Protein AF-A0A7J3BDW2-F1 (afdb_monomer)

Structure (mmCIF, N/CA/C/O backbone):
data_AF-A0A7J3BDW2-F1
#
_entry.id   AF-A0A7J3BDW2-F1
#
loop_
_atom_site.group_PDB
_atom_site.id
_atom_site.type_symbol
_atom_site.label_atom_id
_atom_site.label_alt_id
_atom_site.label_comp_id
_atom_site.label_asym_id
_atom_site.label_entity_id
_atom_site.label_seq_id
_atom_site.pdbx_PDB_ins_code
_atom_site.Cartn_x
_atom_site.Cartn_y
_atom_site.Cartn_z
_atom_site.occupancy
_atom_site.B_iso_or_equiv
_atom_site.auth_seq_id
_atom_site.auth_comp_id
_atom_site.auth_asym_id
_atom_site.auth_atom_id
_atom_site.pdbx_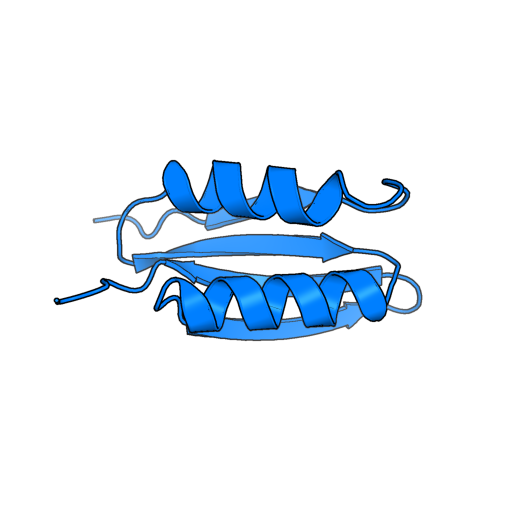PDB_model_num
ATOM 1 N N . MET A 1 1 ? -23.680 1.082 7.081 1.00 50.00 1 MET A N 1
ATOM 2 C CA . MET A 1 1 ? -23.227 2.204 6.230 1.00 50.00 1 MET A CA 1
ATOM 3 C C . MET A 1 1 ? -22.478 1.593 5.056 1.00 50.00 1 MET A C 1
ATOM 5 O O . MET A 1 1 ? -21.827 0.581 5.293 1.00 50.00 1 MET A O 1
ATOM 9 N N . PRO A 1 2 ? -22.676 2.050 3.809 1.00 54.06 2 PRO A N 1
ATOM 10 C CA . PRO A 1 2 ? -22.091 1.381 2.653 1.00 54.06 2 PRO A CA 1
ATOM 11 C C . PRO A 1 2 ? -20.575 1.581 2.664 1.00 54.06 2 PRO A C 1
ATOM 13 O O . PRO A 1 2 ? -20.109 2.713 2.670 1.00 54.06 2 PRO A O 1
ATOM 16 N N . THR A 1 3 ? -19.830 0.482 2.686 1.00 63.06 3 THR A N 1
ATOM 17 C CA . THR A 1 3 ? -18.376 0.456 2.523 1.00 63.06 3 THR A CA 1
ATOM 18 C C . THR A 1 3 ? -18.030 1.077 1.172 1.00 63.06 3 THR A C 1
ATOM 20 O O . THR A 1 3 ? -18.433 0.542 0.130 1.00 63.06 3 THR A O 1
ATOM 23 N N . ARG A 1 4 ? -17.354 2.230 1.155 1.00 79.69 4 ARG A N 1
ATOM 24 C CA . ARG A 1 4 ? -17.018 2.913 -0.096 1.00 79.69 4 ARG A CA 1
ATOM 25 C C . ARG A 1 4 ? -15.749 2.290 -0.657 1.00 79.69 4 ARG A C 1
ATOM 27 O O . ARG A 1 4 ? -14.726 2.219 0.018 1.00 79.69 4 ARG A O 1
ATOM 34 N N . ARG A 1 5 ? -15.821 1.825 -1.905 1.00 84.50 5 ARG A N 1
ATOM 35 C CA . ARG A 1 5 ? -14.653 1.336 -2.643 1.00 84.50 5 ARG A CA 1
ATOM 36 C C . ARG A 1 5 ? -14.273 2.335 -3.718 1.00 84.50 5 ARG A C 1
ATOM 38 O O . ARG A 1 5 ? -15.085 2.624 -4.597 1.00 84.50 5 ARG A O 1
ATOM 45 N N . GLU A 1 6 ? -13.050 2.840 -3.665 1.00 88.06 6 GLU A N 1
ATOM 46 C CA . GLU A 1 6 ? -12.473 3.667 -4.724 1.00 88.06 6 GLU A CA 1
ATOM 47 C C . GLU A 1 6 ? -11.353 2.928 -5.445 1.00 88.06 6 GLU A C 1
ATOM 49 O O . GLU A 1 6 ? -10.614 2.154 -4.845 1.00 88.06 6 GLU A O 1
ATOM 54 N N . VAL A 1 7 ? -11.215 3.190 -6.744 1.00 89.19 7 VAL A N 1
ATOM 55 C CA . VAL A 1 7 ? -10.138 2.639 -7.569 1.00 89.19 7 VAL A CA 1
ATOM 56 C C . VAL A 1 7 ? -9.269 3.790 -8.061 1.00 89.19 7 VAL A C 1
ATOM 58 O O . VAL A 1 7 ? -9.745 4.708 -8.728 1.00 89.19 7 VAL A O 1
ATOM 61 N N . LEU A 1 8 ? -7.983 3.741 -7.732 1.00 86.56 8 LEU A N 1
ATOM 62 C CA . LEU A 1 8 ? -6.968 4.699 -8.133 1.00 86.56 8 LEU A CA 1
ATOM 63 C C . LEU A 1 8 ? -6.030 4.058 -9.156 1.00 86.56 8 LEU A C 1
ATOM 65 O O . LEU A 1 8 ? -5.163 3.253 -8.818 1.00 86.56 8 LEU A O 1
ATOM 69 N N . ASP A 1 9 ? -6.165 4.467 -10.414 1.00 86.31 9 ASP A N 1
ATOM 70 C CA . ASP A 1 9 ? -5.229 4.072 -11.462 1.00 86.31 9 ASP A CA 1
ATOM 71 C C . ASP A 1 9 ? -3.984 4.966 -11.429 1.00 86.31 9 ASP A C 1
ATOM 73 O O . ASP A 1 9 ? -4.022 6.152 -11.773 1.00 86.31 9 ASP A O 1
ATOM 77 N N . ALA A 1 10 ? -2.873 4.388 -10.985 1.00 80.06 10 ALA A N 1
ATOM 78 C CA . ALA A 1 10 ? -1.579 5.042 -10.889 1.00 80.06 10 ALA A CA 1
ATOM 79 C C . ALA A 1 10 ? -0.534 4.400 -11.822 1.00 80.06 10 ALA A C 1
ATOM 81 O O . ALA A 1 10 ? 0.669 4.606 -11.640 1.00 80.06 10 ALA A O 1
ATOM 82 N N . ARG A 1 11 ? -0.981 3.652 -12.844 1.00 79.75 11 ARG A N 1
ATOM 83 C CA . ARG A 1 11 ? -0.111 3.039 -13.858 1.00 79.75 11 ARG A CA 1
ATOM 84 C C . ARG A 1 11 ? 0.580 4.102 -14.713 1.00 79.75 11 ARG A C 1
ATOM 86 O O . ARG A 1 11 ? 0.011 5.161 -14.993 1.00 79.75 11 ARG A O 1
ATOM 93 N N . ARG A 1 12 ? 1.807 3.819 -15.166 1.00 69.81 12 ARG A N 1
ATOM 94 C CA . ARG A 1 12 ? 2.667 4.717 -15.964 1.00 69.81 12 ARG A CA 1
ATOM 95 C C . ARG A 1 12 ? 2.961 6.069 -15.300 1.00 69.81 12 ARG A C 1
ATOM 97 O O . ARG A 1 12 ? 3.386 7.010 -15.973 1.00 69.81 12 ARG A O 1
ATOM 104 N N . LYS A 1 13 ? 2.716 6.211 -13.993 1.00 66.00 13 LYS A N 1
ATOM 105 C CA . LYS A 1 13 ? 3.042 7.427 -13.242 1.00 66.00 13 LYS A CA 1
ATOM 106 C C . LYS A 1 13 ? 4.442 7.288 -12.658 1.00 66.00 13 LYS A C 1
ATOM 108 O O . LYS A 1 13 ? 4.709 6.412 -11.843 1.00 66.00 13 LYS A O 1
ATOM 113 N N . VAL A 1 14 ? 5.334 8.184 -13.069 1.00 57.81 14 VAL A N 1
ATOM 114 C CA . VAL A 1 14 ? 6.718 8.208 -12.590 1.00 57.81 14 VAL A CA 1
ATOM 115 C C . VAL A 1 14 ? 6.734 8.585 -11.106 1.00 57.81 14 VAL A C 1
ATOM 117 O O . VAL A 1 14 ? 6.011 9.488 -10.668 1.00 57.81 14 VAL A O 1
ATOM 120 N N . CYS A 1 15 ? 7.536 7.866 -10.320 1.00 53.16 15 CYS A N 1
ATOM 121 C CA . CYS A 1 15 ? 7.732 8.157 -8.902 1.00 53.16 15 CYS A CA 1
ATOM 122 C C . CYS A 1 15 ? 8.133 9.636 -8.720 1.00 53.16 15 CYS A C 1
ATOM 124 O O . CYS A 1 15 ? 8.968 10.119 -9.485 1.00 53.16 15 CYS A O 1
ATOM 126 N N . PRO A 1 16 ? 7.557 10.366 -7.743 1.00 61.66 16 PRO A N 1
ATOM 127 C CA . PRO A 1 16 ? 6.794 9.882 -6.583 1.00 61.66 16 PRO A CA 1
ATOM 128 C C . PRO A 1 16 ? 5.260 10.007 -6.695 1.00 61.66 16 PRO A C 1
ATOM 130 O O . PRO A 1 16 ? 4.553 9.853 -5.697 1.00 61.66 16 PRO A O 1
ATOM 133 N N . ILE A 1 17 ? 4.719 10.271 -7.888 1.00 74.50 17 ILE A N 1
ATOM 134 C CA . ILE A 1 17 ? 3.282 10.520 -8.102 1.00 74.50 17 ILE A CA 1
ATOM 135 C C . ILE A 1 17 ? 2.350 9.406 -7.556 1.00 74.50 17 ILE A C 1
ATOM 137 O O . ILE A 1 17 ? 1.395 9.762 -6.859 1.00 74.50 17 ILE A O 1
ATOM 141 N N . PRO A 1 18 ? 2.574 8.092 -7.800 1.00 76.19 18 PRO A N 1
ATOM 142 C CA . PRO A 1 18 ? 1.618 7.049 -7.395 1.00 76.19 18 PRO A CA 1
ATOM 143 C C . PRO A 1 18 ? 1.444 6.951 -5.872 1.00 76.19 18 PRO A C 1
ATOM 145 O O . PRO A 1 18 ? 0.329 6.798 -5.372 1.00 76.19 18 PRO A O 1
ATOM 148 N N . VAL A 1 19 ? 2.534 7.116 -5.120 1.00 79.56 19 VAL A N 1
ATOM 149 C CA . VAL A 1 19 ? 2.522 7.069 -3.651 1.00 79.56 19 VAL A CA 1
ATOM 150 C C . VAL A 1 19 ? 1.784 8.281 -3.081 1.00 79.56 19 VAL A C 1
ATOM 152 O O . VAL A 1 19 ? 0.947 8.140 -2.192 1.00 79.56 19 VAL A O 1
ATOM 155 N N . LEU A 1 20 ? 2.045 9.471 -3.630 1.00 81.12 20 LEU A N 1
ATOM 156 C CA . LEU A 1 20 ? 1.383 10.715 -3.230 1.00 81.12 20 LEU A CA 1
ATOM 157 C C . LEU A 1 20 ? -0.125 10.686 -3.493 1.00 81.12 20 LEU A C 1
ATOM 159 O O . LEU A 1 20 ? -0.900 11.109 -2.637 1.00 81.12 20 LEU A O 1
ATOM 163 N N . MET A 1 21 ? -0.546 10.181 -4.655 1.00 82.56 21 MET A N 1
ATOM 164 C CA . MET A 1 21 ? -1.968 10.036 -4.978 1.00 82.56 21 MET A CA 1
ATOM 165 C C . MET A 1 21 ? -2.658 9.043 -4.044 1.00 82.56 21 MET A C 1
ATOM 167 O O . MET A 1 21 ? -3.733 9.345 -3.530 1.00 82.56 21 MET A O 1
ATOM 171 N N . THR A 1 22 ? -2.012 7.904 -3.783 1.00 84.88 22 THR A N 1
ATOM 172 C CA 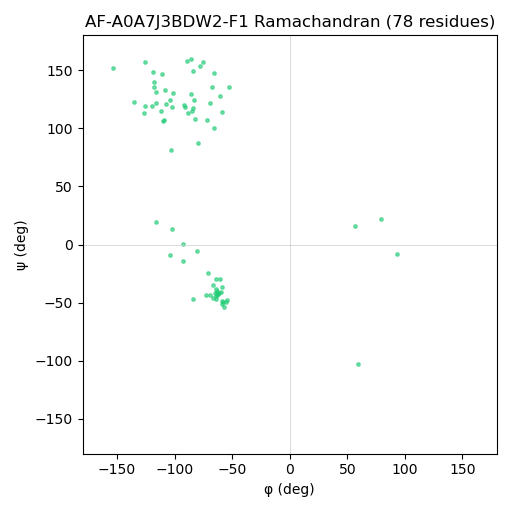. THR A 1 22 ? -2.519 6.882 -2.858 1.00 84.88 22 THR A CA 1
ATOM 173 C C . THR A 1 22 ? -2.717 7.461 -1.466 1.00 84.88 22 THR A C 1
ATOM 175 O O . THR A 1 22 ? -3.799 7.331 -0.900 1.00 84.88 22 THR A O 1
ATOM 178 N N . ARG A 1 23 ? -1.712 8.178 -0.944 1.00 83.81 23 ARG A N 1
ATOM 179 C CA . ARG A 1 23 ? -1.808 8.835 0.363 1.00 83.81 23 ARG A CA 1
ATOM 180 C C . ARG A 1 23 ? -2.964 9.826 0.407 1.00 83.81 23 ARG A C 1
ATOM 182 O O . ARG A 1 23 ? -3.819 9.716 1.273 1.00 83.81 23 ARG A O 1
ATOM 189 N N . ARG A 1 24 ? -3.038 10.733 -0.572 1.00 84.88 24 ARG A N 1
ATOM 190 C CA . ARG A 1 24 ? -4.100 11.747 -0.635 1.00 84.88 24 ARG A CA 1
ATOM 191 C C . ARG A 1 24 ? -5.495 11.136 -0.690 1.00 84.88 24 ARG A C 1
ATOM 193 O O . ARG A 1 24 ? -6.407 11.701 -0.102 1.00 84.88 24 ARG A O 1
ATOM 200 N N . ARG A 1 25 ? -5.676 10.010 -1.388 1.00 87.31 25 ARG A N 1
ATOM 201 C CA . ARG A 1 25 ? -6.970 9.317 -1.418 1.00 87.31 25 ARG A CA 1
ATOM 202 C C . ARG A 1 25 ? -7.275 8.611 -0.111 1.00 87.31 25 ARG A C 1
ATOM 204 O O . ARG A 1 25 ? -8.361 8.807 0.409 1.00 87.31 25 ARG A O 1
ATOM 211 N N . LEU A 1 26 ? -6.311 7.914 0.484 1.00 84.50 26 LEU A N 1
ATOM 212 C CA . LEU A 1 26 ? -6.473 7.335 1.822 1.00 84.50 26 LEU A CA 1
ATOM 213 C C . LEU A 1 26 ? -6.747 8.397 2.901 1.00 84.50 26 LEU A C 1
ATOM 215 O O . LEU A 1 26 ? -7.398 8.097 3.894 1.00 84.50 26 LEU A O 1
ATOM 219 N N . GLU A 1 27 ? -6.260 9.629 2.747 1.00 82.44 27 GLU A N 1
ATOM 220 C CA . GLU A 1 27 ? -6.584 10.758 3.636 1.00 82.44 27 GLU A CA 1
ATOM 221 C C . GLU A 1 27 ? -8.031 11.261 3.460 1.00 82.44 27 GLU A C 1
ATOM 223 O O . GLU A 1 27 ? -8.582 11.843 4.388 1.00 82.44 27 GLU A O 1
ATOM 228 N N . GLN A 1 28 ? -8.653 11.036 2.298 1.00 84.56 28 GLN A N 1
ATOM 229 C CA . GLN A 1 28 ? -10.042 11.425 2.013 1.00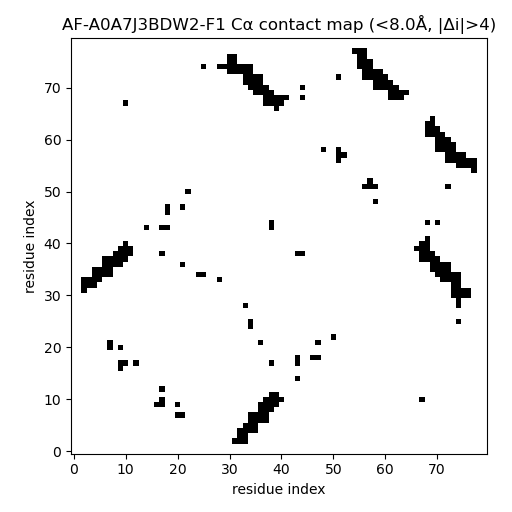 84.56 28 GLN A CA 1
ATOM 230 C C . GLN A 1 28 ? -11.072 10.331 2.310 1.00 84.56 28 GLN A C 1
ATOM 232 O O . GLN A 1 28 ? -12.265 10.625 2.331 1.00 84.56 28 GLN A O 1
ATOM 237 N N . LEU A 1 29 ? -10.621 9.092 2.500 1.00 85.62 29 LEU A N 1
ATOM 238 C CA . LEU A 1 29 ? -11.471 7.950 2.816 1.00 85.62 29 LEU A CA 1
ATOM 239 C C . LEU A 1 29 ? -11.774 7.865 4.311 1.00 85.62 29 LEU A C 1
ATOM 241 O O . LEU A 1 29 ? -10.950 8.237 5.155 1.00 85.62 29 LEU A O 1
ATOM 245 N N . GLU A 1 30 ? -12.946 7.328 4.628 1.00 84.00 30 GLU A N 1
ATOM 246 C CA . GLU A 1 30 ? -13.360 7.082 6.003 1.00 84.00 30 GLU A CA 1
ATOM 247 C C . GLU A 1 30 ? -12.840 5.727 6.491 1.00 84.00 30 GLU A C 1
ATOM 249 O O . GLU A 1 30 ? -12.459 4.850 5.717 1.00 84.00 30 GLU A O 1
ATOM 254 N N . ILE A 1 31 ? -12.775 5.550 7.809 1.00 86.25 31 ILE A N 1
ATOM 255 C CA . ILE A 1 31 ? -12.346 4.281 8.403 1.00 86.25 31 ILE A CA 1
ATOM 256 C C . ILE A 1 31 ? -13.301 3.166 7.971 1.00 86.25 31 ILE A C 1
ATOM 258 O O . ILE A 1 31 ? -14.512 3.271 8.156 1.00 86.25 31 ILE A O 1
ATOM 262 N N . GLY A 1 32 ? -12.731 2.084 7.447 1.00 84.50 32 GLY A N 1
ATOM 263 C CA . GLY A 1 32 ? -13.471 0.960 6.882 1.00 84.50 32 GLY A CA 1
ATOM 264 C C . GLY A 1 32 ? -13.701 1.048 5.373 1.00 84.50 32 GLY A C 1
ATOM 265 O O . GLY A 1 32 ? -14.134 0.055 4.800 1.00 84.50 32 GLY A O 1
ATOM 266 N N . ASP A 1 33 ? -13.387 2.167 4.715 1.00 90.06 33 ASP A N 1
ATOM 267 C CA . ASP A 1 33 ? -13.411 2.251 3.251 1.00 90.06 33 ASP A CA 1
ATOM 268 C C . ASP A 1 33 ? -12.208 1.546 2.616 1.00 90.06 33 ASP A C 1
ATOM 270 O O . ASP A 1 33 ? -11.144 1.413 3.223 1.00 90.06 33 ASP A O 1
ATOM 274 N N . GLU A 1 34 ? -12.352 1.140 1.355 1.00 90.81 34 GLU A N 1
ATOM 275 C CA . GLU A 1 34 ? -11.327 0.409 0.608 1.00 90.81 34 GLU A CA 1
ATOM 276 C C . GLU A 1 34 ? -10.836 1.224 -0.600 1.00 90.81 34 GLU A C 1
ATOM 278 O O . GLU A 1 34 ? -11.621 1.712 -1.414 1.00 90.81 34 GLU A O 1
ATOM 283 N N . LEU A 1 35 ? -9.518 1.332 -0.759 1.00 90.62 35 LEU A N 1
ATOM 284 C CA . LEU A 1 35 ? -8.853 1.913 -1.920 1.00 90.62 35 LEU A CA 1
ATOM 285 C C . LEU A 1 35 ? -8.117 0.826 -2.703 1.00 90.62 35 LEU A C 1
ATOM 287 O O . LEU A 1 35 ? -7.130 0.273 -2.224 1.00 90.62 35 LEU A O 1
ATOM 291 N N . GLU A 1 36 ? -8.542 0.559 -3.930 1.00 90.94 36 GLU A N 1
ATOM 292 C CA . GLU A 1 36 ? -7.813 -0.274 -4.884 1.00 90.94 36 GLU A CA 1
ATOM 293 C C . GLU A 1 36 ? -6.845 0.589 -5.693 1.00 90.94 36 GLU A C 1
ATOM 295 O O . GLU A 1 36 ? -7.257 1.422 -6.491 1.00 90.94 36 GLU A O 1
ATOM 300 N N . VAL A 1 37 ? -5.544 0.393 -5.518 1.00 89.56 37 VAL A N 1
ATOM 301 C CA . VAL A 1 37 ? -4.505 1.111 -6.255 1.00 89.56 37 VAL A CA 1
ATOM 302 C C . VAL A 1 37 ? -3.910 0.212 -7.322 1.00 89.56 37 VAL A C 1
ATOM 304 O O . VAL A 1 37 ? -3.385 -0.855 -7.014 1.00 89.56 37 VAL A O 1
ATOM 307 N N . ILE A 1 38 ? -3.943 0.662 -8.573 1.00 89.88 38 ILE A N 1
ATOM 308 C CA . ILE A 1 38 ? -3.369 -0.058 -9.708 1.00 89.88 38 ILE A CA 1
ATOM 309 C C . ILE A 1 38 ? -2.029 0.579 -10.075 1.00 89.88 38 ILE A C 1
ATOM 311 O O . ILE A 1 38 ? -1.974 1.747 -10.457 1.00 89.88 38 ILE A O 1
ATOM 315 N N . VAL A 1 39 ? -0.947 -0.187 -9.986 1.00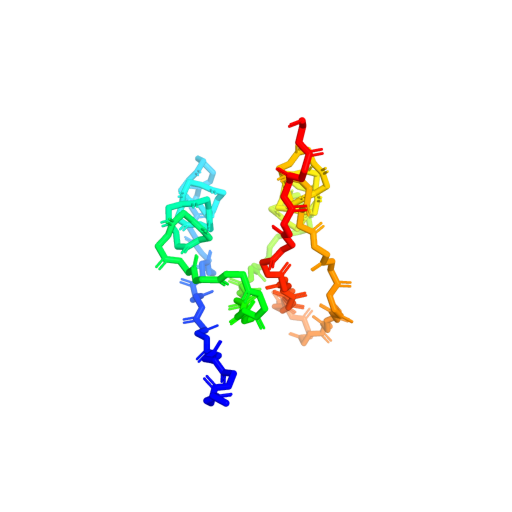 87.44 39 VAL A N 1
ATOM 316 C CA . VAL A 1 39 ? 0.417 0.224 -10.346 1.00 87.44 39 VAL A CA 1
ATOM 317 C C . VAL A 1 39 ? 1.021 -0.753 -11.343 1.00 87.44 39 VAL A C 1
ATOM 319 O O . VAL A 1 39 ? 0.602 -1.893 -11.434 1.00 87.44 39 VAL A O 1
ATOM 322 N N . ASP A 1 40 ? 2.010 -0.326 -12.111 1.00 85.31 40 ASP A N 1
ATOM 323 C CA . ASP A 1 40 ? 2.732 -1.155 -13.084 1.00 85.31 40 ASP A CA 1
ATOM 324 C C . ASP A 1 40 ? 4.128 -1.576 -12.597 1.00 85.31 40 ASP A C 1
ATOM 326 O O . ASP A 1 40 ? 4.762 -2.442 -13.194 1.00 85.31 40 ASP A O 1
ATOM 330 N N . PHE A 1 41 ? 4.594 -1.013 -11.476 1.00 82.31 41 PHE A N 1
ATOM 331 C CA . PHE A 1 41 ? 5.923 -1.281 -10.930 1.00 82.31 41 PHE A CA 1
ATOM 332 C C . PHE A 1 41 ? 5.874 -1.919 -9.534 1.00 82.31 41 PHE A C 1
ATOM 334 O O . PHE A 1 41 ? 5.179 -1.417 -8.643 1.00 82.31 41 PHE A O 1
ATOM 341 N N . PRO A 1 42 ? 6.694 -2.958 -9.279 1.00 81.00 42 PRO A N 1
ATOM 342 C CA . PRO A 1 42 ? 6.785 -3.587 -7.961 1.00 81.00 42 PRO A CA 1
ATOM 343 C C . PRO A 1 42 ? 7.336 -2.633 -6.893 1.00 81.00 42 PRO A C 1
ATOM 345 O O . PRO A 1 42 ? 6.932 -2.718 -5.735 1.00 81.00 42 PRO A O 1
ATOM 348 N N . ALA A 1 43 ? 8.190 -1.677 -7.277 1.00 82.75 43 ALA A N 1
ATOM 349 C CA . ALA A 1 43 ? 8.676 -0.638 -6.372 1.00 82.75 43 ALA A CA 1
ATOM 350 C C . ALA A 1 43 ? 7.525 0.244 -5.851 1.00 82.75 43 ALA A C 1
ATOM 352 O O . ALA A 1 43 ? 7.449 0.531 -4.660 1.00 82.75 43 ALA A O 1
ATOM 353 N N . SER A 1 44 ? 6.574 0.631 -6.710 1.00 82.31 44 SER A N 1
ATOM 354 C CA . SER A 1 44 ? 5.408 1.415 -6.280 1.00 82.31 44 SER A CA 1
ATOM 355 C C . SER A 1 44 ? 4.540 0.640 -5.292 1.00 82.31 44 SER A C 1
ATOM 357 O O . SER A 1 44 ? 4.097 1.219 -4.301 1.00 82.31 44 SER A O 1
ATOM 359 N N . ARG A 1 45 ? 4.359 -0.670 -5.519 1.00 84.50 45 ARG A N 1
ATOM 360 C CA . ARG A 1 45 ? 3.651 -1.563 -4.592 1.00 84.50 45 ARG A CA 1
ATOM 361 C C . ARG A 1 45 ? 4.285 -1.544 -3.207 1.00 84.50 45 ARG A C 1
ATOM 363 O O . ARG A 1 45 ? 3.596 -1.247 -2.240 1.00 84.50 45 ARG A O 1
ATOM 370 N N . GLU A 1 46 ? 5.586 -1.801 -3.116 1.00 85.25 46 GLU A N 1
ATOM 371 C CA . GLU A 1 46 ? 6.283 -1.878 -1.827 1.00 85.25 46 GLU A CA 1
ATOM 372 C C . GLU A 1 46 ? 6.172 -0.564 -1.036 1.00 85.25 46 GLU A C 1
ATOM 374 O O . GLU A 1 46 ? 5.913 -0.562 0.169 1.00 85.25 46 GLU A O 1
ATOM 379 N N . HIS A 1 47 ? 6.285 0.573 -1.727 1.00 85.81 47 HIS A N 1
ATOM 380 C CA . HIS A 1 47 ? 6.122 1.888 -1.110 1.00 85.81 47 HIS A CA 1
ATOM 381 C C . HIS A 1 47 ? 4.698 2.123 -0.587 1.00 85.81 47 HIS A C 1
ATOM 383 O O . HIS A 1 47 ? 4.537 2.667 0.505 1.00 85.81 47 HIS A O 1
ATOM 389 N N . ILE A 1 48 ? 3.679 1.714 -1.346 1.00 85.38 48 ILE A N 1
ATOM 390 C CA . ILE A 1 48 ? 2.272 1.819 -0.953 1.00 85.38 48 ILE A CA 1
ATOM 391 C C . ILE A 1 48 ? 1.973 0.910 0.245 1.00 85.38 48 ILE A C 1
ATOM 393 O O . ILE A 1 48 ? 1.365 1.364 1.212 1.00 85.38 48 ILE A O 1
ATOM 397 N N . GLU A 1 49 ? 2.439 -0.341 0.223 1.00 86.25 49 GLU A N 1
ATOM 398 C CA . GLU A 1 49 ? 2.265 -1.281 1.336 1.00 86.25 49 GLU A CA 1
ATOM 399 C C . GLU A 1 49 ? 2.935 -0.758 2.613 1.00 86.25 49 GLU A C 1
ATOM 401 O O . GLU A 1 49 ? 2.357 -0.832 3.700 1.00 86.25 49 GLU A O 1
ATOM 406 N N . ARG A 1 50 ? 4.138 -0.183 2.488 1.00 86.88 50 ARG A N 1
ATOM 407 C CA . ARG A 1 50 ? 4.846 0.433 3.613 1.00 86.88 50 ARG A CA 1
ATOM 408 C C . ARG A 1 50 ? 4.095 1.642 4.158 1.00 86.88 50 ARG A C 1
ATOM 410 O O . ARG A 1 50 ? 3.928 1.737 5.370 1.00 86.88 50 ARG A O 1
ATOM 417 N N . LEU A 1 51 ? 3.627 2.534 3.284 1.00 85.31 51 LEU A N 1
ATOM 418 C CA . LEU A 1 51 ? 2.826 3.699 3.664 1.00 85.31 51 LEU A CA 1
ATOM 419 C C . LEU A 1 51 ? 1.555 3.266 4.401 1.00 85.31 51 LEU A C 1
ATOM 421 O O . LEU A 1 51 ? 1.293 3.766 5.488 1.00 85.31 51 LEU A O 1
ATOM 425 N N . ALA A 1 52 ? 0.811 2.304 3.848 1.00 85.69 52 ALA A N 1
ATOM 426 C CA . ALA A 1 52 ? -0.395 1.771 4.469 1.00 85.69 52 ALA A CA 1
ATOM 427 C C . ALA A 1 52 ? -0.102 1.253 5.883 1.00 85.69 52 ALA A C 1
ATOM 429 O O . ALA A 1 52 ? -0.760 1.668 6.831 1.00 85.69 52 ALA A O 1
ATOM 430 N N . ARG A 1 53 ? 0.945 0.436 6.059 1.00 85.12 53 ARG A N 1
ATOM 431 C CA . ARG A 1 53 ? 1.343 -0.059 7.388 1.00 85.12 53 ARG A CA 1
ATOM 432 C C . ARG A 1 53 ? 1.770 1.060 8.344 1.00 85.12 53 ARG A C 1
ATOM 434 O O . ARG A 1 53 ? 1.395 1.013 9.510 1.00 85.12 53 ARG A O 1
ATOM 441 N N . GLN A 1 54 ? 2.529 2.057 7.881 1.00 85.50 54 GLN A N 1
ATOM 442 C CA . GLN A 1 54 ? 2.956 3.191 8.720 1.00 85.50 54 GLN A CA 1
ATOM 443 C C . GLN A 1 54 ? 1.785 4.081 9.163 1.00 85.50 54 GLN A C 1
ATOM 445 O O . GLN A 1 54 ? 1.773 4.593 10.287 1.00 85.50 54 GLN A O 1
ATOM 450 N N . GLU A 1 55 ? 0.791 4.242 8.296 1.00 82.69 55 GLU A N 1
ATOM 451 C CA . GLU A 1 55 ? -0.423 5.010 8.570 1.00 82.69 55 GLU A CA 1
ATOM 452 C C . GLU A 1 55 ? -1.458 4.214 9.389 1.00 82.69 55 GLU A C 1
ATOM 454 O O . GLU A 1 55 ? -2.463 4.775 9.820 1.00 82.69 55 GLU A O 1
ATOM 459 N N . GLY A 1 56 ? -1.210 2.925 9.659 1.00 84.38 56 GLY A N 1
ATOM 460 C CA . GLY A 1 56 ? -2.131 2.053 10.398 1.00 84.38 56 GLY A CA 1
ATOM 461 C C . GLY A 1 56 ? -3.291 1.525 9.550 1.00 84.38 56 GLY A C 1
ATOM 462 O O . GLY A 1 56 ? -4.338 1.165 10.078 1.00 84.38 56 GLY A O 1
ATOM 463 N N . HIS A 1 57 ? -3.132 1.506 8.229 1.00 89.19 57 HIS A N 1
ATOM 464 C CA . HIS A 1 57 ? -4.081 0.937 7.276 1.00 89.19 57 HIS A CA 1
ATOM 465 C C . HIS A 1 57 ? -3.805 -0.544 7.031 1.00 89.19 57 HIS A C 1
ATOM 467 O O . HIS A 1 57 ? -2.693 -1.042 7.235 1.00 89.19 57 HIS A O 1
ATOM 473 N N . L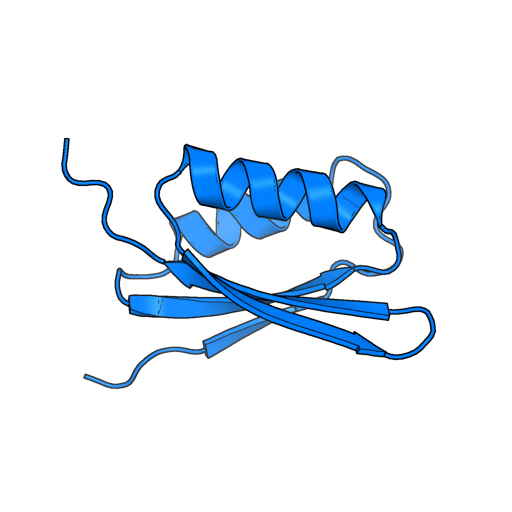YS A 1 58 ? -4.835 -1.255 6.575 1.00 87.31 58 LYS A N 1
ATOM 474 C CA . LYS A 1 58 ? -4.796 -2.699 6.370 1.00 87.31 58 LYS A CA 1
ATOM 475 C C . LYS A 1 58 ? -4.784 -3.007 4.882 1.00 87.31 58 LYS A C 1
ATOM 477 O O . LYS A 1 58 ? -5.579 -2.475 4.124 1.00 87.31 58 LYS A O 1
ATOM 482 N N . ILE A 1 59 ? -3.891 -3.887 4.452 1.00 89.75 59 ILE A N 1
ATOM 483 C CA . ILE A 1 59 ? -3.898 -4.382 3.073 1.00 89.75 59 ILE A CA 1
ATOM 484 C C . ILE A 1 59 ? -4.899 -5.538 3.025 1.00 89.75 59 ILE A C 1
ATOM 486 O O . ILE A 1 59 ? -4.728 -6.524 3.742 1.00 89.75 59 ILE A O 1
ATOM 490 N N . VAL A 1 60 ? -5.955 -5.389 2.229 1.00 89.31 60 VAL A N 1
ATOM 491 C CA . VAL A 1 60 ? -7.037 -6.377 2.087 1.00 89.31 60 VAL A CA 1
ATOM 492 C C . VAL A 1 60 ? -6.654 -7.438 1.071 1.00 89.31 60 VAL A C 1
ATOM 494 O O . VAL A 1 60 ? -6.808 -8.630 1.325 1.00 89.31 60 VAL A O 1
ATOM 497 N N . ALA A 1 61 ? -6.147 -7.006 -0.083 1.00 88.56 61 ALA A N 1
ATOM 498 C CA . ALA A 1 61 ? -5.827 -7.892 -1.189 1.00 88.56 61 ALA A CA 1
ATOM 499 C C . ALA A 1 61 ? -4.730 -7.299 -2.070 1.00 88.56 61 ALA A C 1
ATOM 501 O O . ALA A 1 61 ? -4.614 -6.085 -2.210 1.00 88.56 61 ALA A O 1
ATOM 502 N N . THR A 1 62 ? -3.966 -8.175 -2.715 1.00 89.00 62 THR A N 1
ATOM 503 C CA . THR A 1 62 ? -3.004 -7.794 -3.750 1.00 89.00 62 THR A CA 1
ATOM 504 C C . THR A 1 62 ? -3.161 -8.761 -4.912 1.00 89.00 62 THR A C 1
ATOM 506 O O . THR A 1 62 ? -3.037 -9.971 -4.731 1.00 89.00 62 THR A O 1
ATOM 509 N N . GLN A 1 63 ? -3.448 -8.239 -6.098 1.00 88.88 63 GLN A N 1
ATOM 510 C CA . GLN A 1 63 ? -3.623 -9.011 -7.323 1.00 88.88 63 GLN A CA 1
ATOM 511 C C . GLN A 1 63 ? -2.577 -8.599 -8.352 1.00 88.88 63 GLN A C 1
ATOM 513 O O . GLN A 1 63 ? -2.269 -7.420 -8.515 1.00 88.88 63 GLN A O 1
ATOM 518 N N . PHE A 1 64 ? -2.047 -9.584 -9.065 1.00 85.44 64 PHE A N 1
ATOM 519 C CA . PHE A 1 64 ? -1.076 -9.383 -10.131 1.00 85.44 64 PHE A CA 1
ATOM 520 C C . PHE A 1 64 ? -1.760 -9.710 -11.459 1.00 85.44 64 PHE A C 1
ATOM 522 O O . PHE A 1 64 ? -2.014 -10.871 -11.765 1.00 85.44 64 PHE A O 1
ATOM 529 N N . GLU A 1 65 ? -2.077 -8.681 -12.236 1.00 84.50 65 GLU A N 1
ATOM 530 C CA . GLU A 1 65 ? -2.635 -8.795 -13.582 1.00 84.50 65 GLU A CA 1
ATOM 531 C C . GLU A 1 65 ? -1.551 -8.518 -14.626 1.00 84.50 65 GLU A C 1
ATOM 533 O O . GLU A 1 65 ? -1.437 -7.415 -15.166 1.00 84.50 65 GLU A O 1
ATOM 538 N N . GLY A 1 66 ? -0.733 -9.532 -14.916 1.00 83.38 66 GLY A N 1
ATOM 539 C CA . GLY A 1 66 ? 0.310 -9.456 -15.939 1.00 83.38 66 GLY A CA 1
ATOM 540 C C . GLY A 1 66 ? 1.324 -8.345 -15.654 1.00 83.38 66 GLY A C 1
ATOM 541 O O . GLY A 1 66 ? 2.201 -8.505 -14.811 1.00 83.38 66 GLY A O 1
ATOM 542 N N . SER A 1 67 ? 1.204 -7.219 -16.363 1.00 82.81 67 SER A N 1
ATOM 543 C CA . SER A 1 67 ? 2.048 -6.026 -16.200 1.00 82.81 67 SER A CA 1
ATOM 544 C C . SE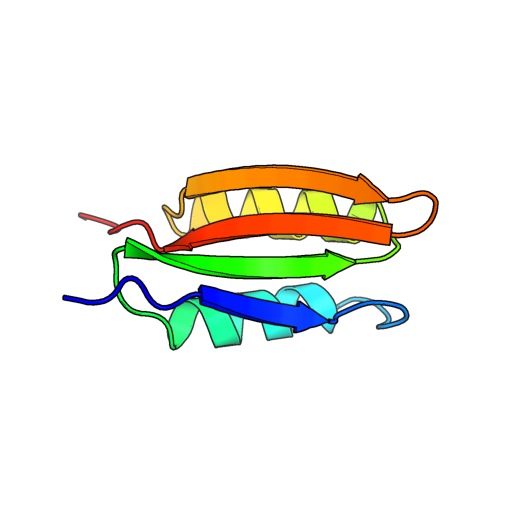R A 1 67 ? 1.487 -4.984 -15.221 1.00 82.81 67 SER A C 1
ATOM 546 O O . SER A 1 67 ? 2.077 -3.920 -15.063 1.00 82.81 67 SER A O 1
ATOM 548 N N . ALA A 1 68 ? 0.325 -5.237 -14.618 1.00 86.50 68 ALA A N 1
ATOM 549 C CA . ALA A 1 68 ? -0.303 -4.379 -13.622 1.00 86.50 68 ALA A CA 1
ATOM 550 C C . ALA A 1 68 ? -0.455 -5.122 -12.288 1.00 86.50 68 ALA A C 1
ATOM 552 O O . ALA A 1 68 ? -0.647 -6.331 -12.231 1.00 86.50 68 ALA A O 1
ATOM 553 N N . ILE A 1 69 ? -0.387 -4.380 -11.196 1.00 89.06 69 ILE A N 1
ATOM 554 C CA . ILE A 1 69 ? -0.487 -4.842 -9.819 1.00 89.06 69 ILE A CA 1
ATOM 555 C C . ILE A 1 69 ? -1.591 -4.016 -9.174 1.00 89.06 69 ILE A C 1
ATOM 557 O O . ILE A 1 69 ? -1.488 -2.793 -9.106 1.00 89.06 69 ILE A O 1
ATOM 561 N N . ARG A 1 70 ? -2.645 -4.673 -8.704 1.00 91.06 70 ARG A N 1
ATOM 562 C CA . ARG A 1 70 ? -3.748 -4.050 -7.971 1.00 91.06 70 ARG A CA 1
ATOM 563 C C . ARG A 1 70 ? -3.576 -4.321 -6.488 1.00 91.06 70 ARG A C 1
ATOM 565 O O . ARG A 1 70 ? -3.360 -5.463 -6.096 1.00 91.06 70 ARG A O 1
ATOM 572 N N . ILE A 1 71 ? -3.665 -3.290 -5.666 1.00 90.38 71 ILE A N 1
ATOM 573 C CA . ILE A 1 71 ? -3.476 -3.379 -4.219 1.00 90.38 71 ILE A CA 1
ATOM 574 C C . ILE A 1 71 ? -4.701 -2.763 -3.568 1.00 90.38 71 ILE A C 1
ATOM 576 O O . ILE A 1 71 ? -4.919 -1.564 -3.685 1.00 90.38 71 ILE A O 1
ATOM 580 N N . THR A 1 72 ? -5.493 -3.567 -2.880 1.00 90.81 72 THR A N 1
ATOM 581 C CA . THR A 1 72 ? -6.658 -3.119 -2.124 1.00 90.81 72 THR A CA 1
ATOM 582 C C . THR A 1 72 ? -6.236 -2.826 -0.692 1.00 90.81 72 THR A C 1
ATOM 584 O O . THR A 1 72 ? -5.733 -3.701 0.015 1.00 90.81 72 THR A O 1
ATOM 587 N N . ILE A 1 73 ? -6.431 -1.585 -0.263 1.00 90.81 73 ILE A N 1
ATOM 588 C CA . ILE A 1 73 ? -6.055 -1.073 1.051 1.00 90.81 73 ILE A CA 1
ATOM 589 C C . ILE A 1 73 ? -7.321 -0.600 1.741 1.00 90.81 73 ILE A C 1
ATOM 591 O O . ILE A 1 73 ? -7.972 0.325 1.276 1.00 90.81 73 ILE A O 1
ATOM 595 N N . GLU A 1 74 ? -7.645 -1.199 2.870 1.00 89.88 74 GLU A N 1
ATOM 596 C CA . GLU A 1 74 ? -8.701 -0.739 3.754 1.00 89.88 74 GLU A CA 1
ATOM 597 C C . GLU A 1 74 ? -8.138 0.310 4.706 1.00 89.88 74 GLU A C 1
ATOM 599 O O . GLU A 1 74 ? -7.098 0.123 5.359 1.00 89.88 74 GLU A O 1
ATOM 604 N N . LYS A 1 75 ? -8.836 1.439 4.785 1.00 88.19 75 LYS A N 1
ATOM 605 C CA . LYS A 1 75 ? -8.527 2.518 5.707 1.00 88.19 75 LYS A CA 1
ATOM 606 C C . LYS A 1 75 ? -8.744 2.027 7.135 1.00 88.19 75 LYS A C 1
ATOM 608 O O . LYS A 1 75 ? -9.856 1.989 7.651 1.00 88.19 75 LYS A O 1
ATOM 613 N N . GLY A 1 76 ? -7.641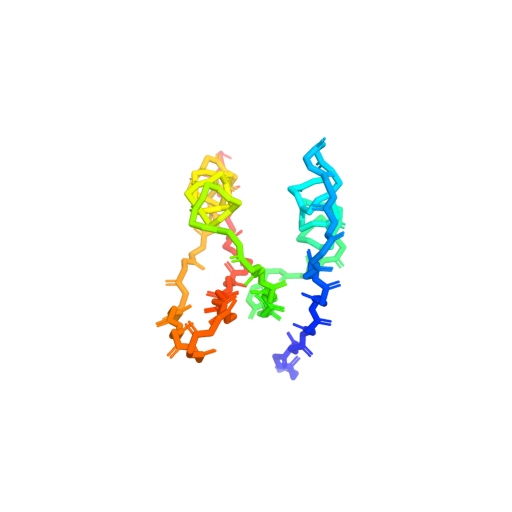 1.672 7.781 1.00 83.19 76 GLY A N 1
ATOM 614 C CA . GLY A 1 76 ? -7.620 1.327 9.196 1.00 83.19 76 GLY A CA 1
ATOM 615 C C . GLY A 1 76 ? -7.671 2.565 10.090 1.00 83.19 76 GLY A C 1
ATOM 616 O O . GLY A 1 76 ? -7.233 3.655 9.706 1.00 83.19 76 GLY A O 1
ATOM 617 N N . GLN A 1 77 ? -8.194 2.379 11.298 1.00 70.06 77 GLN A N 1
ATOM 618 C CA . GLN A 1 77 ? -8.237 3.399 12.334 1.00 70.06 77 GLN A CA 1
ATOM 619 C C . GLN A 1 77 ? -6.918 3.395 13.112 1.00 70.06 77 GLN A C 1
ATOM 621 O O . GLN A 1 77 ? -6.594 2.425 13.796 1.00 70.06 77 GLN A O 1
ATOM 626 N N . LYS A 1 78 ? -6.144 4.480 13.018 1.00 57.97 78 LYS A N 1
ATOM 627 C CA . LYS A 1 78 ? -4.966 4.681 13.866 1.00 57.97 78 LYS A CA 1
AT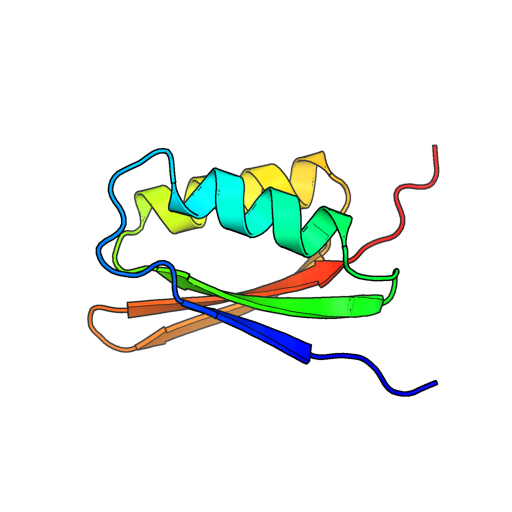OM 628 C C . LYS A 1 78 ? -5.445 5.173 15.232 1.00 57.97 78 LYS A C 1
ATOM 630 O O . LYS A 1 78 ? -5.565 6.374 15.442 1.00 57.97 78 LYS A O 1
ATOM 635 N N . ASN A 1 79 ? -5.765 4.246 16.132 1.00 43.66 79 ASN A N 1
ATOM 636 C CA . ASN A 1 79 ? -5.911 4.582 17.546 1.00 43.66 79 ASN A CA 1
ATOM 637 C C . ASN A 1 79 ? -4.509 4.858 18.099 1.00 43.66 79 ASN A C 1
ATOM 639 O O . ASN A 1 79 ? -3.710 3.928 18.226 1.00 43.66 79 ASN A O 1
ATOM 643 N N . LEU A 1 80 ? -4.208 6.130 18.366 1.00 46.75 80 LEU A N 1
ATOM 644 C CA . LEU A 1 80 ? -3.121 6.528 19.257 1.00 46.75 80 LEU A CA 1
ATOM 645 C C . LEU A 1 80 ? -3.732 7.000 20.576 1.00 46.75 80 LEU A C 1
ATOM 647 O O . LEU A 1 80 ? -4.716 7.770 20.496 1.00 46.75 80 LEU A O 1
#

Nearest PDB structures (foldseek):
  8k1r-assembly1_A  TM=9.479E-01  e=3.384E-06  Spirochaeta thermophila DSM 6578
  3hz7-assembly1_A  TM=8.975E-01  e=1.291E-06  Desulfitobacterium hafniense
  8k1r-assembly1_B  TM=9.487E-01  e=5.479E-06  Spirochaeta thermophila DSM 6578
  8j4c-assembly1_A  TM=9.345E-01  e=6.736E-06  Spirochaeta thermophila DSM 6578
  1dcj-assembly1_A  TM=9.103E-01  e=1.341E-05  Escherichia coli

Foldseek 3Di:
DDQAEEEAECEPPPPPVQQVVLVVVLVVDDQFHKYKYKYQDPVSVVSNVVVCVVQQKDWPDWDDDPRIIITIIGNHDPDD

Secondary structure (DSSP, 8-state):
----EEEEE-TTPPTTHHHHHHHHHHHHSPTT-EEEEEES-HHHHHHHHHHHHHHT-EEEEEEEETTEEEEEEE------

Solvent-accessible surface area (backbone atoms only — not comparable to full-atom values): 4514 Å² total; per-residue (Å²): 130,86,72,51,75,47,77,46,84,31,56,94,48,65,85,67,49,40,54,53,52,50,51,57,49,58,71,72,50,54,74,66,19,34,40,33,37,32,30,56,47,72,68,59,51,55,52,43,55,50,49,33,53,75,62,39,27,41,78,76,47,76,46,78,60,89,70,36,37,39,38,30,33,29,35,39,75,66,85,126

Mean predicted aligned error: 5.91 Å

Sequence (80 aa):
MPTRREVLDARRKVCPIPVLMTRRRLEQLEIGDELEVIVDFPASREHIERLARQEGHKIVATQFEGSAIRITIEKGQKNL

pLDDT: mean 81.48, std 10.95, range [43.66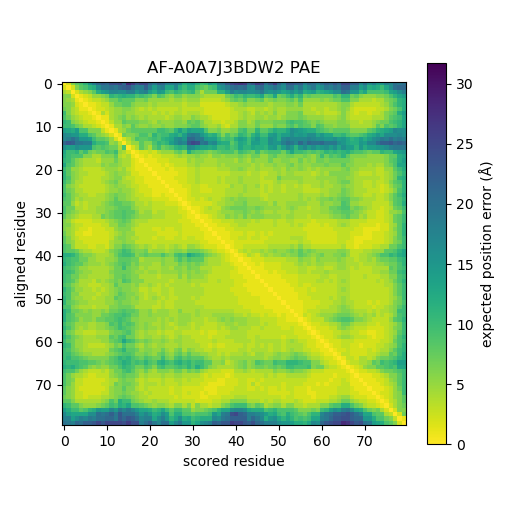, 91.06]

Radius of gyration: 11.75 Å; Cα contacts (8 Å, |Δi|>4): 142; chains: 1; bounding box: 32×21×36 Å